Protein AF-A0A523GRK9-F1 (afdb_monomer_lite)

Foldseek 3Di:
DDPDDDDDDPPDPCPPVVVPDPVNVVVVVVCCVPPNDAQVDDCVPGRDDPVQQVVQVVVCVVVVHPTGHD

pLDDT: mean 93.27, std 10.16, range [47.44, 98.62]

Structure (mmCIF, N/CA/C/O backbone):
data_AF-A0A523GRK9-F1
#
_entry.id   AF-A0A523GRK9-F1
#
loop_
_atom_site.group_PDB
_atom_site.id
_atom_site.type_symbol
_atom_site.label_atom_id
_atom_site.label_alt_id
_atom_site.label_comp_id
_atom_site.label_asym_id
_atom_site.label_entity_id
_atom_site.label_seq_id
_atom_site.pdbx_PDB_ins_code
_atom_site.Cartn_x
_atom_site.Cartn_y
_atom_site.Cartn_z
_atom_site.occupancy
_atom_site.B_iso_or_equiv
_atom_site.auth_seq_id
_atom_site.auth_comp_id
_atom_site.auth_asym_id
_atom_site.auth_atom_id
_atom_site.pdbx_PDB_model_num
ATOM 1 N N . MET A 1 1 ? 26.065 -0.871 -14.878 1.00 47.44 1 MET A N 1
ATOM 2 C CA . MET A 1 1 ? 26.276 -2.324 -15.046 1.00 47.44 1 MET A CA 1
ATOM 3 C C . MET A 1 1 ? 25.297 -2.801 -16.115 1.00 47.44 1 MET A C 1
ATOM 5 O O . MET A 1 1 ? 24.137 -2.997 -15.795 1.00 47.44 1 MET A O 1
ATOM 9 N N . GLN A 1 2 ? 25.697 -2.853 -17.387 1.00 50.22 2 GLN A N 1
ATOM 10 C CA . GLN A 1 2 ? 24.821 -3.265 -18.498 1.00 50.22 2 GLN A CA 1
ATOM 11 C C . GLN A 1 2 ? 25.630 -4.079 -19.510 1.00 50.22 2 GLN A C 1
ATOM 13 O O . GLN A 1 2 ? 26.085 -3.552 -20.516 1.00 50.22 2 GLN A O 1
ATOM 18 N N . ASN A 1 3 ? 25.807 -5.368 -19.228 1.00 53.38 3 ASN A N 1
ATOM 19 C CA . ASN A 1 3 ? 26.283 -6.346 -20.214 1.00 53.38 3 ASN A CA 1
ATOM 20 C C . ASN A 1 3 ? 25.400 -7.611 -20.193 1.00 53.38 3 ASN A C 1
ATOM 22 O O . ASN A 1 3 ? 25.872 -8.702 -20.495 1.00 53.38 3 ASN A O 1
ATOM 26 N N . GLY A 1 4 ? 24.134 -7.483 -19.784 1.00 66.88 4 GLY A N 1
ATOM 27 C CA . GLY A 1 4 ? 23.156 -8.570 -19.829 1.00 66.88 4 GLY A CA 1
ATOM 28 C C . GLY A 1 4 ? 22.247 -8.397 -21.039 1.00 66.88 4 GLY A C 1
ATOM 29 O O . GLY A 1 4 ? 21.728 -7.303 -21.254 1.00 66.88 4 GLY A O 1
ATOM 30 N N . SER A 1 5 ? 22.077 -9.455 -21.829 1.00 81.50 5 SER A N 1
ATOM 31 C CA . SER A 1 5 ? 21.034 -9.526 -22.854 1.00 81.50 5 SER A CA 1
ATOM 32 C C . SER A 1 5 ? 19.652 -9.376 -22.216 1.00 81.50 5 SER A C 1
ATOM 34 O O . SER A 1 5 ? 19.445 -9.824 -21.087 1.00 81.50 5 SER A O 1
ATOM 36 N N . GLU A 1 6 ? 18.711 -8.777 -22.944 1.00 87.69 6 GLU A N 1
ATOM 37 C CA . GLU A 1 6 ? 17.311 -8.698 -22.525 1.00 87.69 6 GLU A CA 1
ATOM 38 C C . GLU A 1 6 ? 16.768 -10.103 -22.223 1.00 87.69 6 GLU A C 1
ATOM 40 O O . GLU A 1 6 ? 17.015 -11.057 -22.966 1.00 87.69 6 GLU A O 1
ATOM 45 N N . ALA A 1 7 ? 16.079 -10.239 -21.093 1.00 89.69 7 ALA A N 1
ATOM 46 C CA . ALA A 1 7 ? 15.564 -11.509 -20.608 1.00 89.69 7 ALA A CA 1
ATOM 47 C C . ALA A 1 7 ? 14.154 -11.322 -20.050 1.00 89.69 7 ALA A C 1
ATOM 49 O O . ALA A 1 7 ? 13.835 -10.296 -19.450 1.00 89.69 7 ALA A O 1
ATOM 50 N N . ILE A 1 8 ? 13.319 -12.344 -20.223 1.00 90.94 8 ILE A N 1
ATOM 51 C CA . ILE A 1 8 ? 11.962 -12.365 -19.680 1.00 90.94 8 ILE A CA 1
ATOM 52 C C . ILE A 1 8 ? 12.025 -12.853 -18.232 1.00 90.94 8 ILE A C 1
ATOM 54 O O . ILE A 1 8 ? 12.553 -13.931 -17.953 1.00 90.94 8 ILE A O 1
ATOM 58 N N . ASN A 1 9 ? 11.464 -12.074 -17.307 1.00 90.38 9 ASN A N 1
ATOM 59 C CA . ASN A 1 9 ? 11.363 -12.463 -15.906 1.00 90.38 9 ASN A CA 1
ATOM 60 C C . ASN A 1 9 ? 10.120 -13.343 -15.677 1.00 90.38 9 ASN A C 1
ATOM 62 O O . ASN A 1 9 ? 8.998 -12.847 -15.697 1.00 90.38 9 ASN A O 1
ATOM 66 N N . LEU A 1 10 ? 10.334 -14.642 -15.447 1.00 93.12 10 LEU A N 1
ATOM 67 C CA . LEU A 1 10 ? 9.278 -15.640 -15.207 1.00 93.12 10 LEU A CA 1
ATOM 68 C C . LEU A 1 10 ? 9.135 -16.046 -13.727 1.00 93.12 10 LEU A C 1
ATOM 70 O O . LEU A 1 10 ? 8.378 -16.962 -13.418 1.00 93.12 10 LEU A O 1
ATOM 74 N N . CYS A 1 11 ? 9.869 -15.405 -12.812 1.00 94.88 11 CYS A N 1
ATOM 75 C CA . CYS A 1 11 ? 9.839 -15.705 -11.375 1.00 94.88 11 CYS A CA 1
ATOM 76 C C . CYS A 1 11 ? 9.420 -14.507 -10.508 1.00 94.88 11 CYS A C 1
ATOM 78 O O . CYS A 1 11 ? 9.558 -14.545 -9.285 1.00 94.88 11 CYS A O 1
ATOM 80 N N . ALA A 1 12 ? 8.905 -13.442 -11.124 1.00 94.19 12 ALA A N 1
ATOM 81 C CA . ALA A 1 12 ? 8.323 -12.321 -10.402 1.00 94.19 12 ALA A CA 1
ATOM 82 C C . ALA A 1 12 ? 6.914 -12.656 -9.895 1.00 94.19 12 ALA A C 1
ATOM 84 O O . ALA A 1 12 ? 6.090 -13.188 -10.631 1.00 94.19 12 ALA A O 1
ATOM 85 N N . ASN A 1 13 ? 6.593 -12.200 -8.684 1.00 96.44 13 ASN A N 1
ATOM 86 C CA . ASN A 1 13 ? 5.224 -12.204 -8.149 1.00 96.44 13 ASN A CA 1
ATOM 87 C C . ASN A 1 13 ? 4.395 -11.000 -8.644 1.00 96.44 13 ASN A C 1
ATOM 89 O O . ASN A 1 13 ? 3.397 -10.626 -8.035 1.00 96.44 13 ASN A O 1
ATOM 93 N N . ASN A 1 14 ? 4.819 -10.359 -9.736 1.00 94.94 14 ASN A N 1
ATOM 94 C CA . ASN A 1 14 ? 4.136 -9.218 -10.340 1.00 94.94 14 ASN A CA 1
ATOM 95 C C . ASN A 1 14 ? 3.012 -9.698 -11.273 1.00 94.94 14 ASN A C 1
ATOM 97 O O . ASN A 1 14 ? 3.034 -9.435 -12.473 1.00 94.94 14 ASN A O 1
ATOM 101 N N . TYR A 1 15 ? 2.055 -10.451 -10.726 1.00 95.44 15 TYR A N 1
ATOM 102 C CA . TYR A 1 15 ? 1.021 -11.144 -11.504 1.00 95.44 15 TYR A CA 1
ATOM 103 C C . TYR A 1 15 ? 0.183 -10.210 -12.384 1.00 95.44 15 TYR A C 1
ATOM 105 O O . TYR A 1 15 ? -0.222 -10.597 -13.475 1.00 95.44 15 TYR A O 1
ATOM 113 N N . LEU A 1 16 ? -0.067 -8.989 -11.907 1.00 96.00 16 LEU A N 1
ATOM 114 C CA . LEU A 1 16 ? -0.897 -7.993 -12.587 1.00 96.00 16 LEU A CA 1
ATOM 115 C C . LEU A 1 16 ? -0.084 -6.911 -13.311 1.00 96.00 16 LEU A C 1
ATOM 117 O O . LEU A 1 16 ? -0.671 -6.0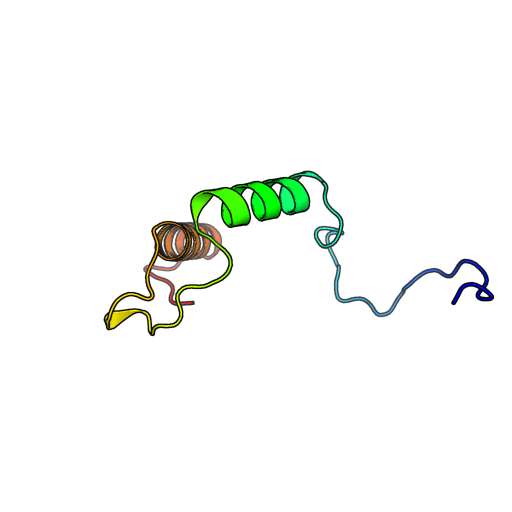11 -13.897 1.00 96.00 16 LEU A O 1
ATOM 121 N N . GLY A 1 17 ? 1.249 -6.950 -13.259 1.00 94.75 17 GLY A N 1
ATOM 122 C CA . GLY A 1 17 ? 2.080 -5.911 -13.876 1.00 94.75 17 GLY A CA 1
ATOM 123 C C . GLY A 1 17 ? 2.188 -4.601 -13.081 1.00 94.75 17 GLY A C 1
ATOM 124 O O . GLY A 1 17 ? 2.963 -3.733 -13.474 1.00 94.75 17 GLY A O 1
ATOM 125 N N . LEU A 1 18 ? 1.488 -4.469 -11.948 1.00 96.69 18 LEU A N 1
ATOM 126 C CA . LEU A 1 18 ? 1.317 -3.202 -11.221 1.00 96.69 18 LEU A CA 1
ATOM 127 C C . LEU A 1 18 ? 2.611 -2.584 -10.673 1.00 96.69 18 LEU A C 1
ATOM 129 O O . LEU A 1 18 ? 2.648 -1.389 -10.406 1.00 96.69 18 LEU A O 1
ATOM 133 N N . SER A 1 19 ? 3.698 -3.352 -10.531 1.00 93.94 19 SER A N 1
ATOM 134 C CA . SER A 1 19 ? 4.965 -2.811 -10.013 1.00 93.94 19 SER A CA 1
ATOM 135 C C . SER A 1 19 ? 5.607 -1.735 -10.901 1.00 93.94 19 SER A C 1
ATOM 137 O O . SER A 1 19 ? 6.521 -1.051 -10.451 1.00 93.94 19 SER A O 1
ATOM 139 N N . GLY A 1 20 ? 5.212 -1.648 -12.173 1.00 93.31 20 GLY A N 1
ATOM 140 C CA . GLY A 1 20 ? 5.679 -0.633 -13.123 1.00 93.31 20 GLY A CA 1
ATOM 141 C C . GLY A 1 20 ? 4.533 0.145 -13.761 1.00 93.31 20 GLY A C 1
ATOM 142 O O . GLY A 1 20 ? 4.731 0.754 -14.810 1.00 93.31 20 GLY A O 1
ATOM 143 N N . ASP A 1 21 ? 3.341 0.068 -13.172 1.00 97.94 21 ASP A N 1
ATOM 144 C CA . ASP A 1 21 ? 2.167 0.759 -13.678 1.00 97.94 21 ASP A CA 1
ATOM 145 C C . ASP A 1 21 ? 2.331 2.285 -13.506 1.00 97.94 21 ASP A C 1
ATOM 147 O O . ASP A 1 21 ? 2.697 2.734 -12.412 1.00 97.94 21 ASP A O 1
ATOM 151 N N . PRO A 1 22 ? 2.120 3.091 -14.566 1.00 98.00 22 PRO A N 1
ATOM 152 C CA . PRO A 1 22 ? 2.304 4.539 -14.505 1.00 98.00 22 PRO A CA 1
ATOM 153 C C . PRO A 1 22 ? 1.443 5.233 -13.447 1.00 98.00 22 PRO A C 1
ATOM 155 O O . PRO A 1 22 ? 1.924 6.174 -12.817 1.00 98.00 22 PRO A O 1
ATOM 158 N N . ASP A 1 23 ? 0.217 4.759 -13.217 1.00 98.00 23 ASP A N 1
ATOM 159 C CA . ASP A 1 23 ? -0.708 5.379 -12.267 1.00 98.00 23 ASP A CA 1
ATOM 160 C C . ASP A 1 23 ? -0.249 5.106 -10.827 1.00 98.00 23 ASP A C 1
ATOM 162 O O . ASP A 1 23 ? -0.293 5.992 -9.973 1.00 98.00 23 ASP A O 1
ATOM 166 N N . VAL A 1 24 ? 0.282 3.903 -10.561 1.00 97.62 24 VAL A N 1
ATOM 167 C CA . VAL A 1 24 ? 0.893 3.553 -9.263 1.00 97.62 24 VAL A CA 1
ATOM 168 C C . VAL A 1 24 ? 2.143 4.393 -8.997 1.00 97.62 24 VAL A C 1
ATOM 170 O O . VAL A 1 24 ? 2.360 4.853 -7.874 1.00 97.62 24 VAL A O 1
ATOM 173 N N . ILE A 1 25 ? 2.971 4.601 -10.024 1.00 98.06 25 ILE A N 1
ATOM 174 C CA . ILE A 1 25 ? 4.175 5.431 -9.917 1.00 98.06 25 ILE A CA 1
ATOM 175 C C . ILE A 1 25 ? 3.800 6.883 -9.613 1.00 98.06 25 ILE A C 1
ATOM 177 O O . ILE A 1 25 ? 4.431 7.492 -8.748 1.00 98.06 25 ILE A O 1
ATOM 181 N N . GLU A 1 26 ? 2.792 7.437 -10.287 1.00 98.25 26 GLU A N 1
ATOM 182 C CA . GLU A 1 26 ? 2.385 8.823 -10.055 1.00 98.25 26 GLU A CA 1
ATOM 183 C C . GLU A 1 26 ? 1.774 9.009 -8.665 1.00 98.25 26 GLU A C 1
ATOM 185 O O . GLU A 1 26 ? 2.226 9.881 -7.926 1.00 98.25 26 GLU A O 1
ATOM 190 N N . ALA A 1 27 ? 0.880 8.111 -8.238 1.00 97.00 27 ALA A N 1
ATOM 191 C CA . ALA A 1 27 ? 0.318 8.144 -6.888 1.00 97.00 27 ALA A CA 1
ATOM 19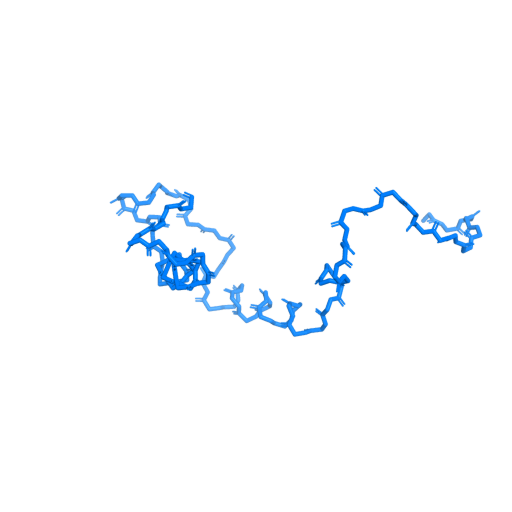2 C C . ALA A 1 27 ? 1.408 8.102 -5.798 1.00 97.00 27 ALA A C 1
ATOM 194 O O . ALA A 1 27 ? 1.307 8.789 -4.782 1.00 97.00 27 ALA A O 1
ATOM 195 N N . ALA A 1 28 ? 2.489 7.342 -6.012 1.00 96.69 28 ALA A N 1
ATOM 196 C CA . ALA A 1 28 ? 3.624 7.316 -5.090 1.00 96.69 28 ALA A CA 1
ATOM 197 C C . ALA A 1 28 ? 4.402 8.647 -5.053 1.00 96.69 28 ALA A C 1
ATOM 199 O O . ALA A 1 28 ? 4.900 9.042 -3.995 1.00 96.69 28 ALA A O 1
ATOM 200 N N . ARG A 1 29 ? 4.526 9.346 -6.189 1.00 97.81 29 ARG A N 1
ATOM 201 C CA . ARG A 1 29 ? 5.190 10.660 -6.273 1.00 97.81 29 ARG A CA 1
ATOM 202 C C . ARG A 1 29 ? 4.361 11.753 -5.602 1.00 97.81 29 ARG A C 1
ATOM 204 O O . ARG A 1 29 ? 4.933 12.590 -4.895 1.00 97.81 29 ARG A O 1
ATOM 211 N N . ASP A 1 30 ? 3.049 11.717 -5.791 1.00 97.56 30 ASP A N 1
ATOM 212 C CA . ASP A 1 30 ? 2.112 12.641 -5.155 1.00 97.56 30 ASP A CA 1
ATOM 213 C C . ASP A 1 30 ? 2.114 12.431 -3.640 1.00 97.56 30 ASP A C 1
ATOM 215 O O . ASP A 1 30 ? 2.388 13.366 -2.888 1.00 97.56 30 ASP A O 1
ATOM 219 N N . ALA A 1 31 ? 1.988 11.179 -3.189 1.00 96.38 31 ALA A N 1
ATOM 220 C CA . ALA A 1 31 ? 2.028 10.846 -1.769 1.00 96.38 31 ALA A CA 1
ATOM 221 C C . ALA A 1 31 ? 3.339 11.284 -1.096 1.00 96.38 31 ALA A C 1
ATOM 223 O O . ALA A 1 31 ? 3.322 11.807 0.016 1.00 96.38 31 ALA A O 1
ATOM 224 N N . LEU A 1 32 ? 4.486 11.134 -1.769 1.00 97.12 32 LEU A N 1
ATOM 225 C CA . LEU A 1 32 ? 5.767 11.615 -1.243 1.00 97.12 32 LEU A CA 1
ATOM 226 C C . LEU A 1 32 ? 5.784 13.142 -1.071 1.00 97.12 32 LEU A C 1
ATOM 228 O O . LEU A 1 32 ? 6.393 13.650 -0.126 1.00 97.12 32 LEU A O 1
ATOM 232 N N . THR A 1 33 ? 5.140 13.865 -1.987 1.00 96.94 33 THR A N 1
ATOM 233 C CA . THR A 1 33 ? 5.049 15.329 -1.961 1.00 96.94 33 THR A CA 1
ATOM 234 C C . THR A 1 33 ? 4.111 15.810 -0.854 1.00 96.94 33 THR A C 1
ATOM 236 O O . THR A 1 33 ? 4.442 16.759 -0.144 1.00 96.94 33 THR A O 1
ATOM 239 N N . GLU A 1 34 ? 2.969 15.149 -0.683 1.00 96.19 34 GLU A N 1
ATOM 240 C CA . GLU A 1 34 ? 1.914 15.544 0.255 1.00 96.19 34 GLU A CA 1
ATOM 241 C C . GLU A 1 34 ? 2.188 15.084 1.695 1.00 96.19 34 GLU A C 1
ATOM 243 O O . GLU A 1 34 ? 1.961 15.835 2.646 1.00 96.19 34 GLU A O 1
ATOM 248 N N . HIS A 1 35 ? 2.732 13.876 1.867 1.00 94.94 35 HIS A N 1
ATOM 249 C CA . HIS A 1 35 ? 2.869 13.214 3.169 1.00 94.94 35 HIS A CA 1
ATOM 250 C C . HIS A 1 35 ? 4.313 13.101 3.670 1.00 94.94 35 HIS A C 1
ATOM 252 O O . HIS A 1 35 ? 4.539 12.749 4.834 1.00 94.94 35 HIS A O 1
ATOM 258 N N . GLY A 1 36 ? 5.294 13.419 2.823 1.00 94.12 36 GLY A N 1
ATOM 259 C CA . GLY A 1 36 ? 6.710 13.233 3.118 1.00 94.12 36 GLY A CA 1
ATOM 260 C C . GLY A 1 36 ? 7.145 11.765 3.063 1.00 94.12 36 GLY A C 1
ATOM 261 O O . GLY A 1 36 ? 6.392 10.868 2.700 1.00 94.12 36 GLY A O 1
ATOM 262 N N . PHE A 1 37 ? 8.409 11.502 3.406 1.00 93.75 37 PHE A N 1
ATOM 263 C CA . PHE A 1 37 ? 9.002 10.167 3.237 1.00 93.75 37 PHE A CA 1
ATOM 264 C C . PHE A 1 37 ? 8.631 9.168 4.346 1.00 93.75 37 PHE A C 1
ATOM 266 O O . PHE A 1 37 ? 8.689 7.958 4.140 1.00 93.75 37 PHE A O 1
ATOM 273 N N . GLY A 1 38 ? 8.283 9.646 5.541 1.00 91.50 38 GLY A N 1
ATOM 274 C CA . GLY A 1 38 ? 7.926 8.769 6.650 1.00 91.50 38 GLY A CA 1
ATOM 275 C C . GLY A 1 38 ? 7.603 9.514 7.940 1.00 91.50 38 GLY A C 1
ATOM 276 O O . GLY A 1 38 ? 8.025 10.650 8.146 1.00 91.50 38 GLY A O 1
ATOM 277 N N . MET A 1 39 ? 6.881 8.837 8.834 1.00 90.75 39 MET A N 1
ATOM 278 C CA . MET A 1 39 ? 6.304 9.447 10.040 1.00 90.75 39 MET A CA 1
ATOM 279 C C . MET A 1 39 ? 7.220 9.447 11.270 1.00 90.75 39 MET A C 1
ATOM 281 O O . MET A 1 39 ? 6.929 10.127 12.250 1.00 90.75 39 MET A O 1
ATOM 285 N N . SER A 1 40 ? 8.320 8.683 11.257 1.00 93.44 40 SER A N 1
ATOM 286 C CA . SER A 1 40 ? 9.263 8.549 12.390 1.00 93.44 40 SER A CA 1
ATOM 287 C C . SER A 1 40 ? 8.596 8.251 13.749 1.00 93.44 40 SER A C 1
ATOM 289 O O . SER A 1 40 ? 9.136 8.583 14.803 1.00 93.44 40 SER A O 1
ATOM 291 N N . SER A 1 41 ? 7.409 7.640 13.731 1.00 95.50 41 SER A N 1
ATOM 292 C CA . SER A 1 41 ? 6.561 7.409 14.898 1.00 95.50 41 SER A CA 1
ATOM 293 C C . SER A 1 41 ? 5.617 6.234 14.650 1.00 95.50 41 SER A C 1
ATOM 295 O O . SER A 1 41 ? 5.358 5.857 13.508 1.00 95.50 41 SER A O 1
ATOM 297 N N . VAL A 1 42 ? 5.095 5.651 15.727 1.00 97.00 42 VAL A N 1
ATOM 298 C CA . VAL A 1 42 ? 4.100 4.570 15.667 1.00 97.00 42 VAL A CA 1
ATOM 299 C C . VAL A 1 42 ? 2.694 5.129 15.460 1.00 97.00 42 VAL A C 1
ATOM 301 O O . VAL A 1 42 ? 2.404 6.257 15.869 1.00 97.00 42 VAL A O 1
ATOM 304 N N . ARG A 1 43 ? 1.796 4.307 14.899 1.00 95.50 43 ARG A N 1
ATOM 305 C CA . ARG A 1 43 ? 0.400 4.660 14.572 1.00 95.50 43 ARG A CA 1
ATOM 306 C C . ARG A 1 43 ? -0.309 5.450 15.678 1.00 95.50 43 ARG A C 1
ATOM 308 O O . ARG A 1 43 ? -0.909 6.480 15.390 1.00 95.50 43 ARG A O 1
ATOM 315 N N . PHE A 1 44 ? -0.181 5.008 16.930 1.00 95.75 44 PHE A N 1
ATOM 316 C CA . PHE A 1 44 ? -0.886 5.592 18.075 1.00 95.75 44 PHE A CA 1
ATOM 317 C C . PHE A 1 44 ? -0.407 6.996 18.493 1.00 95.75 44 PHE A C 1
ATOM 319 O O . PHE A 1 44 ? -1.211 7.775 18.988 1.00 95.75 44 PHE A O 1
ATOM 326 N N . ILE A 1 45 ? 0.880 7.330 18.332 1.00 96.00 45 ILE A N 1
ATOM 327 C CA . ILE A 1 45 ? 1.422 8.609 18.833 1.00 96.00 45 ILE A CA 1
ATOM 328 C C . ILE A 1 45 ? 1.213 9.707 17.793 1.00 96.00 45 ILE A C 1
ATOM 330 O O . ILE A 1 45 ? 0.496 10.674 18.022 1.00 96.00 45 ILE A O 1
ATOM 334 N N . CYS A 1 46 ? 1.871 9.558 16.648 1.00 91.19 46 CYS A N 1
ATOM 335 C CA . CYS A 1 46 ? 1.742 10.469 15.516 1.00 91.19 46 CYS A CA 1
ATOM 336 C C . CYS A 1 46 ? 2.149 9.777 14.212 1.00 91.19 46 CYS A C 1
ATOM 338 O O . CYS A 1 46 ? 2.718 10.410 13.341 1.00 91.19 46 CYS A O 1
ATOM 340 N N . GLY A 1 47 ? 1.926 8.465 14.100 1.00 94.94 47 GLY A N 1
ATOM 341 C CA . GLY A 1 47 ? 2.287 7.671 12.923 1.00 94.94 47 GLY A CA 1
ATOM 342 C C . GLY A 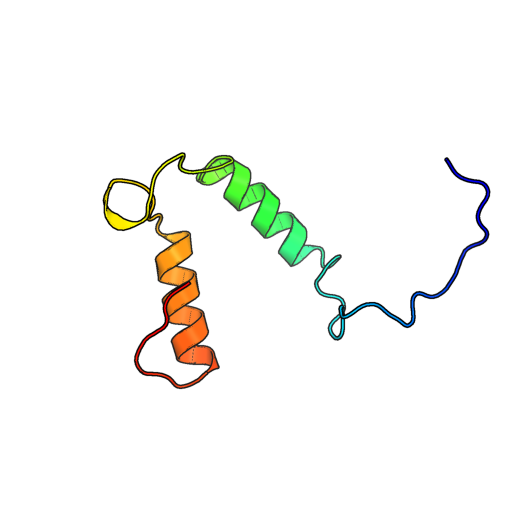1 47 ? 1.136 7.412 11.954 1.00 94.94 47 GLY A C 1
ATOM 343 O O . GLY A 1 47 ? 1.369 6.849 10.894 1.00 94.94 47 GLY A O 1
ATOM 344 N N . THR A 1 48 ? -0.097 7.784 12.305 1.00 96.62 48 THR A N 1
ATOM 345 C CA . THR A 1 48 ? -1.265 7.582 11.437 1.00 96.62 48 THR A CA 1
ATOM 346 C C . THR A 1 48 ? -1.513 8.826 10.590 1.00 96.62 48 THR A C 1
ATOM 348 O O . THR A 1 48 ? -1.722 9.910 11.130 1.00 96.62 48 THR A O 1
ATOM 351 N N . GLN A 1 49 ? -1.502 8.645 9.272 1.00 95.50 49 GLN A N 1
ATOM 352 C CA . GLN A 1 49 ? -1.966 9.616 8.273 1.00 95.50 49 GLN A CA 1
ATOM 353 C C . GLN A 1 49 ? -3.283 9.132 7.659 1.00 95.50 49 GLN A C 1
ATOM 355 O O . GLN A 1 49 ? -3.596 7.943 7.736 1.00 95.50 49 GLN A O 1
ATOM 360 N N . ASP A 1 50 ? -4.006 10.043 7.022 1.00 95.56 50 ASP A N 1
ATOM 361 C CA . ASP A 1 50 ? -5.201 9.778 6.214 1.00 95.56 50 ASP A CA 1
ATOM 362 C C . ASP A 1 50 ? -5.024 8.607 5.235 1.00 95.56 50 ASP A C 1
ATOM 364 O O . ASP A 1 50 ? -5.872 7.714 5.215 1.00 95.56 50 ASP A O 1
ATOM 368 N N . VAL A 1 51 ? -3.886 8.528 4.536 1.00 96.00 51 VAL A N 1
ATOM 369 C CA . VAL A 1 51 ? -3.590 7.441 3.585 1.00 96.00 51 VAL A CA 1
ATOM 370 C C . VAL A 1 51 ? -3.626 6.043 4.222 1.00 96.00 51 VAL A C 1
ATOM 372 O O . VAL A 1 51 ? -3.976 5.067 3.561 1.00 96.00 51 VAL A O 1
ATOM 375 N N . HIS A 1 52 ? -3.323 5.919 5.522 1.00 97.38 52 HIS A N 1
ATOM 376 C CA . HIS A 1 52 ? -3.404 4.632 6.220 1.00 97.38 52 HIS A CA 1
ATOM 377 C C . HIS A 1 52 ? -4.861 4.211 6.403 1.00 97.38 52 HIS A C 1
ATOM 379 O O . HIS A 1 52 ? -5.230 3.094 6.058 1.00 97.38 52 HIS A O 1
ATOM 385 N N . THR A 1 53 ? -5.690 5.125 6.910 1.00 97.50 53 THR A N 1
ATOM 386 C CA . THR A 1 53 ? -7.110 4.856 7.158 1.00 97.50 53 THR A CA 1
ATOM 387 C C . THR A 1 53 ? -7.903 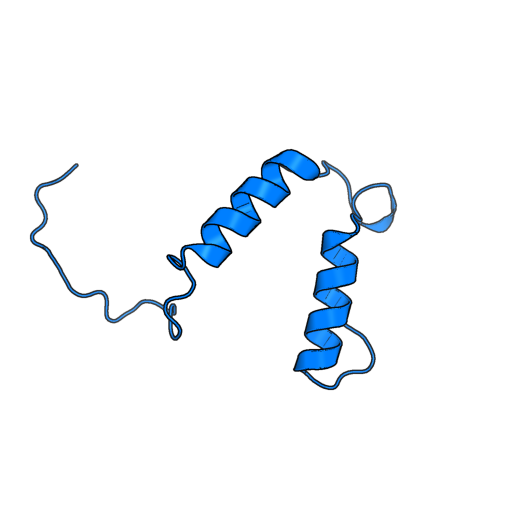4.694 5.863 1.00 97.50 53 THR A C 1
ATOM 389 O O . THR A 1 53 ? -8.819 3.879 5.802 1.00 97.50 53 THR A O 1
ATOM 392 N N . GLU A 1 54 ? -7.533 5.419 4.801 1.00 97.69 54 GLU A N 1
ATOM 393 C CA . GLU A 1 54 ? -8.134 5.239 3.477 1.00 97.69 54 GLU A CA 1
ATOM 394 C C . GLU A 1 54 ? -7.829 3.840 2.930 1.00 97.69 54 GLU A C 1
ATOM 396 O O . GLU A 1 54 ? -8.728 3.149 2.446 1.00 97.69 54 GLU A O 1
ATOM 401 N N . LEU A 1 55 ? -6.576 3.392 3.044 1.00 97.88 55 LEU A N 1
ATOM 402 C CA . LEU A 1 55 ? -6.182 2.066 2.586 1.00 97.88 55 LEU A CA 1
ATOM 403 C C . LEU A 1 55 ? -6.869 0.955 3.397 1.00 97.88 55 LEU A C 1
ATOM 405 O O . LEU A 1 55 ? -7.360 -0.002 2.803 1.00 97.88 55 LEU A O 1
ATOM 409 N N . GLU A 1 56 ? -6.968 1.095 4.721 1.00 98.56 56 GLU A N 1
ATOM 410 C CA . GLU A 1 56 ? -7.710 0.168 5.593 1.00 98.56 56 GLU A CA 1
ATOM 411 C C . GLU A 1 56 ? -9.191 0.059 5.180 1.00 98.56 56 GLU A C 1
ATOM 413 O O . GLU A 1 56 ? -9.715 -1.051 5.031 1.00 98.56 56 GLU A O 1
ATOM 418 N N . SER A 1 57 ? -9.849 1.187 4.887 1.00 98.44 57 SER A N 1
ATOM 419 C CA . SER A 1 57 ? -11.236 1.211 4.393 1.00 98.44 57 SER A CA 1
ATOM 420 C C . SER A 1 57 ? -11.374 0.518 3.037 1.00 98.44 57 SER A C 1
ATOM 422 O O . SER A 1 57 ? -12.217 -0.362 2.864 1.00 98.44 57 SER A O 1
ATOM 424 N N . ARG A 1 58 ? -10.511 0.862 2.073 1.00 98.25 58 ARG A N 1
ATOM 425 C CA . ARG A 1 58 ? -10.549 0.296 0.713 1.00 98.25 58 ARG A CA 1
ATOM 426 C C . ARG A 1 58 ? -10.278 -1.205 0.703 1.00 98.25 58 ARG A C 1
ATOM 428 O O . ARG A 1 58 ? -10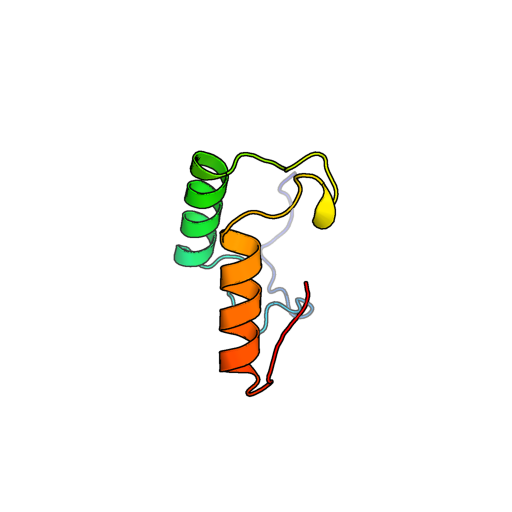.872 -1.927 -0.096 1.00 98.25 58 ARG A O 1
ATOM 435 N N . LEU A 1 59 ? -9.397 -1.686 1.581 1.00 98.38 59 LEU A N 1
ATOM 436 C CA . LEU A 1 59 ? -9.145 -3.116 1.749 1.00 98.38 59 LEU A CA 1
ATOM 437 C C . LEU A 1 59 ? -10.354 -3.831 2.347 1.00 98.38 59 LEU A C 1
ATOM 439 O O . LEU A 1 59 ? -10.728 -4.888 1.843 1.00 98.38 59 LEU A O 1
ATOM 443 N N . SER A 1 60 ? -10.990 -3.243 3.360 1.00 98.62 60 SER A N 1
ATOM 444 C CA . SER A 1 60 ? -12.192 -3.816 3.975 1.00 98.62 60 SER A CA 1
ATOM 445 C C . SER A 1 60 ? -13.338 -3.925 2.968 1.00 98.62 60 SER A C 1
ATOM 447 O O . SER A 1 60 ? -13.961 -4.979 2.850 1.00 98.62 60 SER A O 1
ATOM 449 N N . GLU A 1 61 ? -13.547 -2.885 2.155 1.00 98.56 61 GLU A N 1
ATOM 450 C CA . GLU A 1 61 ? -14.516 -2.896 1.053 1.00 98.56 61 GLU A CA 1
ATOM 451 C C . GLU A 1 61 ? -14.188 -3.958 -0.003 1.00 98.56 61 GLU A C 1
ATOM 453 O O . GLU A 1 61 ? -15.069 -4.706 -0.427 1.00 98.56 61 GLU A O 1
ATOM 458 N N . PHE A 1 62 ? -12.922 -4.051 -0.417 1.00 98.38 62 PHE A N 1
ATOM 459 C CA . PHE A 1 62 ? -12.485 -5.010 -1.430 1.00 98.38 62 PHE A CA 1
ATOM 460 C C . PHE A 1 62 ? -12.617 -6.466 -0.962 1.00 98.38 62 PHE A C 1
ATOM 462 O O . PHE A 1 62 ? -13.005 -7.337 -1.743 1.00 98.38 62 PHE A O 1
ATOM 469 N N . LEU A 1 63 ? -12.294 -6.738 0.304 1.00 98.12 63 LEU A N 1
ATOM 470 C CA . LEU A 1 63 ? -12.324 -8.079 0.892 1.00 98.12 63 LEU A CA 1
ATOM 471 C C . LEU A 1 63 ? -13.702 -8.456 1.458 1.00 98.12 63 LEU A C 1
ATOM 473 O O . LEU A 1 63 ? -13.943 -9.635 1.722 1.00 98.12 63 LEU A O 1
ATOM 477 N N . GLY A 1 64 ? -14.604 -7.485 1.635 1.00 98.19 64 GLY A N 1
ATOM 478 C CA . GLY A 1 64 ? -15.912 -7.684 2.257 1.00 98.19 64 GLY A CA 1
ATOM 479 C C . GLY A 1 64 ? -15.834 -7.949 3.763 1.00 98.19 64 GLY A C 1
ATOM 480 O O . GLY A 1 64 ? -16.646 -8.710 4.291 1.00 98.19 64 GLY A O 1
ATOM 481 N N . THR A 1 65 ? -14.842 -7.375 4.447 1.00 98.31 65 THR A N 1
ATOM 482 C CA . THR A 1 65 ? -14.663 -7.484 5.902 1.00 98.31 65 THR A CA 1
ATOM 483 C C . THR A 1 65 ? -15.197 -6.247 6.620 1.00 98.31 65 THR A C 1
ATOM 485 O O . THR A 1 65 ? -15.423 -5.206 6.008 1.00 98.31 65 THR A O 1
ATOM 488 N N . GLU A 1 66 ? -15.430 -6.363 7.929 1.00 97.88 66 GLU A N 1
ATOM 489 C CA . GLU A 1 66 ? -15.926 -5.241 8.740 1.00 97.88 66 GLU A CA 1
ATOM 490 C C . GLU A 1 66 ? -14.868 -4.147 8.934 1.00 97.88 66 GLU A C 1
ATOM 492 O O . GLU A 1 66 ? -15.207 -2.968 8.925 1.00 97.88 66 GLU A O 1
ATOM 497 N N . ASP A 1 67 ? -13.605 -4.539 9.110 1.00 97.19 67 ASP A N 1
ATOM 498 C CA . ASP A 1 67 ? -12.473 -3.630 9.297 1.00 97.19 67 ASP A CA 1
ATOM 499 C C . ASP A 1 67 ? -11.157 -4.318 8.886 1.00 97.19 67 ASP A C 1
ATOM 501 O O . ASP A 1 67 ? -11.110 -5.549 8.735 1.00 97.19 67 ASP A O 1
ATOM 505 N N . THR A 1 68 ? -10.090 -3.535 8.710 1.00 98.00 68 THR A N 1
ATOM 506 C CA . THR A 1 68 ? -8.744 -3.993 8.337 1.00 98.00 68 THR A CA 1
ATOM 507 C C . THR A 1 68 ? -7.687 -3.185 9.083 1.00 98.00 68 THR A C 1
ATOM 509 O O . THR A 1 68 ? -7.828 -1.985 9.277 1.00 98.00 68 THR A O 1
ATOM 512 N N . ILE A 1 69 ? -6.584 -3.838 9.453 1.00 96.62 69 ILE A N 1
ATOM 513 C CA . ILE A 1 69 ? -5.395 -3.180 10.002 1.00 96.62 69 ILE A CA 1
ATOM 514 C C . ILE A 1 69 ? -4.179 -3.464 9.116 1.00 96.62 69 ILE A C 1
ATOM 516 O O . ILE A 1 69 ? -3.980 -4.607 8.694 1.00 96.62 69 ILE A O 1
ATOM 520 N N . LEU A 1 70 ? -3.396 -2.418 8.832 1.00 91.25 70 LEU A N 1
ATOM 521 C CA . LEU A 1 70 ? -2.112 -2.489 8.114 1.00 91.25 70 LEU A CA 1
ATOM 522 C C . LEU A 1 70 ? -0.946 -2.911 9.012 1.00 91.25 70 LEU A C 1
ATOM 524 O O . LEU A 1 70 ? -0.872 -2.418 10.164 1.00 91.25 70 LEU A O 1
#

Sequence (70 aa):
MQNGSEAINLCANNYLGLSGDPDVIEAARDALTEHGFGMSSVRFICGTQDVHTELESRLSEFLGTEDTIL

Secondary structure (DSSP, 8-state):
---PPP----S-S-TTSGGG-HHHHHHHHHHHHHH-S--SS-IIIII--HHHHHHHHHHHHHHT-S----

Radius of gyration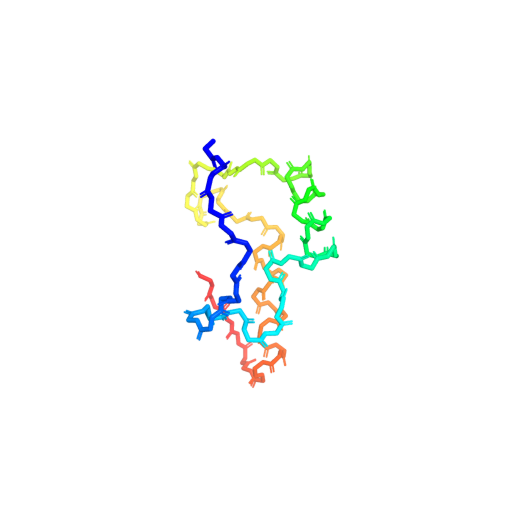: 17.02 Å; chains: 1; bounding box: 42×31×42 Å